Protein AF-A0ABD0MZE0-F1 (afdb_monomer_lite)

pLDDT: mean 89.14, std 8.83, range [59.59, 98.44]

Sequence (68 aa):
PEDREILSQVGLNGVPCDSPVADLIAAKYMCQRPGGNGAVREFAEYMLMLKKKSLLDVRLDRIDRANF

Foldseek 3Di:
DVCQVVQQPDPAAEDEPPDPCPVVHPHPYYAPHHPPGCSVVRVVVVVVVVVVVVVVVVVVVVVVVVVD

Organism: Cirrhinus mrigala (NCBI:txid683832)

Structure (mmCIF, N/CA/C/O backbone):
data_AF-A0ABD0MZE0-F1
#
_entry.id   AF-A0ABD0MZE0-F1
#
loop_
_atom_si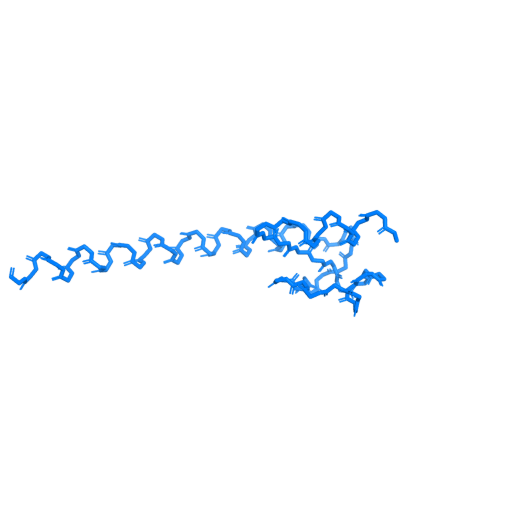te.group_PDB
_atom_site.id
_atom_site.type_symbol
_atom_site.label_atom_id
_atom_site.label_alt_id
_atom_site.label_comp_id
_atom_site.label_asym_id
_atom_site.label_entity_id
_atom_site.label_seq_id
_atom_site.pdbx_PDB_ins_code
_atom_site.Cartn_x
_atom_site.Cartn_y
_atom_site.Cartn_z
_atom_site.occupancy
_atom_site.B_iso_or_equiv
_atom_site.auth_seq_id
_atom_site.auth_comp_id
_atom_site.auth_asym_id
_atom_site.auth_atom_id
_atom_site.pdbx_PDB_model_num
ATOM 1 N N . PRO A 1 1 ? -0.416 -0.335 -19.589 1.00 62.66 1 PRO A N 1
ATOM 2 C CA . PRO A 1 1 ? -0.320 -1.646 -18.908 1.00 62.66 1 PRO A CA 1
ATOM 3 C C . PRO A 1 1 ? -1.553 -1.878 -18.029 1.00 62.66 1 PRO A C 1
ATOM 5 O O . PRO A 1 1 ? -2.024 -0.917 -17.417 1.00 62.66 1 PRO A O 1
ATOM 8 N N . GLU A 1 2 ? -2.077 -3.105 -18.004 1.00 80.19 2 GLU A N 1
ATOM 9 C CA . GLU A 1 2 ? -3.340 -3.465 -17.337 1.00 80.19 2 GLU A CA 1
ATOM 10 C C . GLU A 1 2 ? -3.381 -3.049 -15.855 1.00 80.19 2 GLU A C 1
ATOM 12 O O . GLU A 1 2 ? -4.409 -2.575 -15.369 1.00 80.19 2 GLU A O 1
ATOM 17 N N . ASP A 1 3 ? -2.241 -3.103 -15.157 1.00 84.38 3 ASP A N 1
ATOM 18 C CA . ASP A 1 3 ? -2.138 -2.726 -13.741 1.00 84.38 3 ASP A CA 1
ATOM 19 C C . ASP A 1 3 ? -2.592 -1.288 -13.466 1.00 84.38 3 ASP A C 1
ATOM 21 O O . ASP A 1 3 ? -3.245 -1.022 -12.461 1.00 84.38 3 ASP A O 1
ATOM 25 N N . ARG A 1 4 ? -2.295 -0.339 -14.366 1.00 85.31 4 ARG A N 1
ATOM 26 C CA . ARG A 1 4 ? -2.697 1.068 -14.191 1.00 85.31 4 ARG A CA 1
ATOM 27 C C . ARG A 1 4 ? -4.211 1.230 -14.191 1.00 85.31 4 ARG A C 1
ATOM 29 O O . ARG A 1 4 ? -4.735 2.018 -13.406 1.00 85.31 4 ARG A O 1
ATOM 36 N N . GLU A 1 5 ? -4.894 0.520 -15.080 1.00 87.94 5 GLU A N 1
ATOM 37 C CA . GLU A 1 5 ? -6.345 0.602 -15.202 1.00 87.94 5 GLU A CA 1
ATOM 38 C C . GLU A 1 5 ? -7.007 0.016 -13.953 1.00 87.94 5 GLU A C 1
ATOM 40 O O . GLU A 1 5 ? -7.792 0.702 -13.298 1.00 87.94 5 GLU A O 1
ATOM 45 N N . ILE A 1 6 ? -6.572 -1.174 -13.530 1.00 89.12 6 ILE A N 1
ATOM 46 C CA . ILE A 1 6 ? -7.066 -1.839 -12.318 1.00 89.12 6 ILE A CA 1
ATOM 47 C C . ILE A 1 6 ? -6.814 -0.974 -11.076 1.00 89.12 6 ILE A C 1
ATOM 49 O O . ILE A 1 6 ? -7.728 -0.703 -10.295 1.00 89.12 6 ILE A O 1
ATOM 53 N N . LEU A 1 7 ? -5.584 -0.484 -10.895 1.00 90.94 7 LEU A N 1
ATOM 54 C CA . LEU A 1 7 ? -5.205 0.297 -9.716 1.00 90.94 7 LEU A CA 1
ATOM 55 C C . LEU A 1 7 ? -5.926 1.650 -9.648 1.00 90.94 7 LEU A C 1
ATOM 57 O O . LEU A 1 7 ? -6.084 2.186 -8.551 1.00 90.94 7 LEU A O 1
ATOM 61 N N . SER A 1 8 ? -6.400 2.192 -10.774 1.00 89.19 8 SER A N 1
ATOM 62 C CA . SER A 1 8 ? -7.193 3.428 -10.792 1.00 89.19 8 SER A CA 1
ATOM 63 C C . SER A 1 8 ? -8.641 3.247 -10.321 1.00 89.19 8 SER A C 1
ATOM 65 O O . SER A 1 8 ? -9.271 4.216 -9.901 1.00 89.19 8 SER A O 1
ATOM 67 N N . GLN A 1 9 ? -9.160 2.017 -10.342 1.00 90.69 9 GLN A N 1
ATOM 68 C CA . GLN A 1 9 ? -10.554 1.712 -10.007 1.00 90.69 9 GLN A CA 1
ATOM 69 C C . GLN A 1 9 ? -10.757 1.288 -8.542 1.00 90.69 9 GLN A C 1
ATOM 71 O O . GLN A 1 9 ? -11.887 1.259 -8.056 1.00 90.69 9 GLN A O 1
ATOM 76 N N . VAL A 1 10 ? -9.688 0.961 -7.810 1.00 93.00 10 VAL A N 1
ATOM 77 C CA . VAL A 1 10 ? -9.792 0.409 -6.449 1.00 93.00 10 VAL A CA 1
ATOM 78 C C . VAL A 1 10 ? -9.836 1.470 -5.339 1.00 93.00 10 VAL A C 1
ATOM 80 O O . VAL A 1 10 ? -9.253 2.557 -5.406 1.00 93.00 10 VAL A O 1
ATOM 83 N N . GLY A 1 11 ? -10.498 1.118 -4.232 1.00 92.38 11 GLY A N 1
ATOM 84 C CA . GLY A 1 11 ? -10.640 1.980 -3.052 1.00 92.38 11 GLY A CA 1
ATOM 85 C C . GLY A 1 11 ? -9.342 2.215 -2.268 1.00 92.38 11 GLY A C 1
ATOM 86 O O . GLY A 1 11 ? -9.196 3.257 -1.631 1.00 92.38 11 GLY A O 1
ATOM 87 N N . LEU A 1 12 ? -8.373 1.307 -2.353 1.00 94.19 12 LEU A N 1
ATOM 88 C CA . LEU A 1 12 ? -7.037 1.454 -1.782 1.00 94.19 12 LEU A CA 1
ATOM 89 C C . LEU A 1 12 ? -6.052 0.684 -2.659 1.00 94.19 12 LEU A C 1
ATOM 91 O O . LEU A 1 12 ? -6.312 -0.466 -2.999 1.00 94.19 12 LEU A O 1
ATOM 95 N N . ASN A 1 13 ? -4.939 1.311 -3.020 1.00 94.69 13 ASN A N 1
ATOM 96 C CA . ASN A 1 13 ? -3.870 0.681 -3.783 1.00 94.69 13 ASN A CA 1
ATOM 97 C C . ASN A 1 13 ? -2.513 0.964 -3.126 1.00 94.69 13 ASN A C 1
ATOM 99 O O . ASN A 1 13 ? -2.370 1.908 -2.344 1.00 94.69 13 ASN A O 1
ATOM 103 N N . GLY A 1 14 ? -1.548 0.107 -3.445 1.00 94.81 14 GLY A N 1
ATOM 104 C CA . GLY A 1 14 ? -0.164 0.207 -3.013 1.00 94.81 14 GLY A CA 1
ATOM 105 C C . GLY A 1 14 ? 0.753 -0.187 -4.163 1.00 94.81 14 GLY A C 1
ATOM 106 O O . GLY A 1 14 ? 0.483 -1.189 -4.825 1.00 94.81 14 GLY A O 1
ATOM 107 N N . VAL A 1 15 ? 1.809 0.586 -4.418 1.00 95.12 15 VAL A N 1
ATOM 108 C CA . VAL A 1 15 ? 2.796 0.288 -5.473 1.00 95.12 15 VAL A CA 1
ATOM 109 C C . VAL A 1 15 ? 4.204 0.181 -4.880 1.00 95.12 15 VAL A C 1
ATOM 111 O O . VAL A 1 15 ? 4.534 0.983 -4.007 1.00 95.12 15 VAL A O 1
ATOM 114 N N . PRO A 1 16 ? 5.037 -0.787 -5.300 1.00 95.75 16 PRO A N 1
ATOM 115 C CA . PRO A 1 16 ? 6.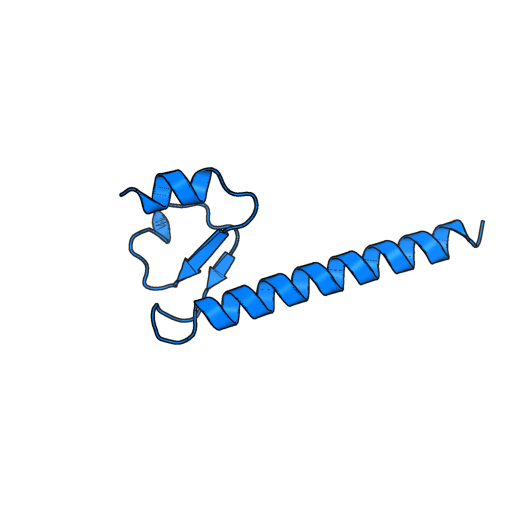458 -0.822 -4.943 1.00 95.75 16 PRO A CA 1
ATOM 116 C C . PRO A 1 16 ? 7.224 0.403 -5.462 1.00 95.75 16 PRO A C 1
ATOM 118 O O . PRO A 1 16 ? 6.863 0.947 -6.506 1.00 95.75 16 PRO A O 1
ATOM 121 N N . CYS A 1 17 ? 8.304 0.799 -4.782 1.00 94.31 17 CYS A N 1
ATOM 122 C CA . CYS A 1 17 ? 9.130 1.949 -5.184 1.00 94.31 17 CYS A CA 1
ATOM 123 C C . CYS A 1 17 ? 9.880 1.755 -6.511 1.00 94.31 17 CYS A C 1
ATOM 125 O O . CYS A 1 17 ? 10.239 2.733 -7.155 1.00 94.31 17 CYS A O 1
ATOM 127 N N . ASP A 1 18 ? 10.122 0.510 -6.918 1.00 94.38 18 ASP A N 1
ATOM 128 C CA . ASP A 1 18 ? 10.798 0.134 -8.164 1.00 94.38 18 ASP A CA 1
ATOM 129 C C . ASP A 1 18 ? 9.817 -0.165 -9.306 1.00 94.38 18 ASP A C 1
ATOM 131 O O . ASP A 1 18 ? 10.215 -0.618 -10.380 1.00 94.38 18 ASP A O 1
ATOM 135 N N . SER A 1 19 ? 8.523 0.064 -9.081 1.00 90.38 19 SER A N 1
ATOM 136 C CA . SER A 1 19 ? 7.508 -0.211 -10.083 1.00 90.38 19 SER A CA 1
ATOM 137 C C . SER A 1 19 ? 7.529 0.845 -11.193 1.00 90.38 19 SER A C 1
ATOM 139 O O . SER A 1 19 ? 7.427 2.036 -10.898 1.00 90.38 19 SER A O 1
ATOM 141 N N . PRO A 1 20 ? 7.532 0.456 -12.482 1.00 86.75 20 PRO A N 1
ATOM 142 C CA . PRO A 1 20 ? 7.458 1.407 -13.593 1.00 86.75 20 PRO A CA 1
ATOM 143 C C . PRO A 1 20 ? 6.125 2.168 -13.635 1.00 86.75 20 PRO A C 1
ATOM 145 O O . PRO A 1 20 ? 6.003 3.176 -14.327 1.00 86.75 20 PRO A O 1
ATOM 148 N N . VAL A 1 21 ? 5.107 1.687 -12.912 1.00 84.00 21 VAL A N 1
ATOM 149 C CA . VAL A 1 21 ? 3.827 2.388 -12.776 1.00 84.00 21 VAL A CA 1
ATOM 150 C C . VAL A 1 21 ? 3.768 3.315 -11.559 1.00 84.00 21 VAL A C 1
ATOM 152 O O . VAL A 1 21 ? 2.769 4.016 -11.408 1.00 84.00 21 VAL A O 1
ATOM 155 N N . ALA A 1 22 ? 4.812 3.360 -10.719 1.00 79.69 22 ALA A N 1
ATOM 156 C CA . ALA A 1 22 ? 4.858 4.204 -9.523 1.00 79.69 22 ALA A CA 1
ATOM 157 C C . ALA A 1 22 ? 4.694 5.698 -9.851 1.00 79.69 22 ALA A C 1
ATOM 159 O O . ALA A 1 22 ? 3.955 6.389 -9.157 1.00 79.69 22 ALA A O 1
ATOM 160 N N . ASP A 1 23 ? 5.285 6.162 -10.956 1.00 75.88 23 ASP A N 1
ATOM 161 C CA . ASP A 1 23 ? 5.186 7.558 -11.414 1.00 75.88 23 ASP A CA 1
ATOM 162 C C . ASP A 1 23 ? 3.929 7.838 -12.255 1.00 75.88 23 ASP A C 1
ATOM 164 O O . ASP A 1 23 ? 3.565 8.987 -12.506 1.00 75.88 23 ASP A O 1
ATOM 168 N N . LEU A 1 24 ? 3.256 6.785 -12.726 1.00 77.00 24 LEU A N 1
ATOM 169 C CA . LEU A 1 24 ? 2.121 6.878 -13.653 1.00 77.00 24 LEU A CA 1
ATOM 170 C C . LEU A 1 24 ? 0.764 6.823 -12.948 1.00 77.00 24 LEU A C 1
ATOM 172 O O . LEU A 1 24 ? -0.270 7.111 -13.561 1.00 77.00 24 LEU A O 1
ATOM 176 N N . ILE A 1 25 ? 0.751 6.399 -11.687 1.00 78.81 25 ILE A N 1
ATOM 177 C CA . ILE A 1 25 ? -0.453 6.175 -10.896 1.00 78.81 25 ILE A CA 1
ATOM 178 C C . ILE A 1 25 ? -0.389 7.082 -9.675 1.00 78.81 25 ILE A C 1
ATOM 180 O O . ILE A 1 25 ? 0.611 7.110 -8.965 1.00 78.81 25 ILE A O 1
ATOM 184 N N . ALA A 1 26 ? -1.492 7.771 -9.378 1.00 77.88 26 ALA A N 1
ATOM 185 C CA . ALA A 1 26 ? -1.688 8.434 -8.092 1.00 77.88 26 ALA A CA 1
ATOM 186 C C . ALA A 1 26 ? -1.915 7.376 -6.997 1.00 77.88 26 ALA A C 1
ATOM 188 O O . ALA A 1 26 ? -3.036 7.163 -6.528 1.00 77.88 26 ALA A O 1
ATOM 189 N N . ALA A 1 27 ? -0.857 6.638 -6.660 1.00 84.75 27 ALA A N 1
ATOM 190 C CA . ALA A 1 27 ? -0.916 5.596 -5.657 1.00 84.75 27 ALA A CA 1
ATOM 191 C C . ALA A 1 27 ? -1.256 6.214 -4.298 1.00 84.75 27 ALA A C 1
ATOM 193 O O . ALA A 1 27 ? -0.647 7.187 -3.857 1.00 84.75 27 ALA A O 1
ATOM 194 N N . LYS A 1 28 ? -2.233 5.623 -3.615 1.00 91.56 28 LYS A N 1
ATOM 195 C CA . LYS A 1 28 ? -2.629 5.998 -2.254 1.00 91.56 28 LYS A CA 1
ATOM 196 C C . LYS A 1 28 ? -1.540 5.650 -1.249 1.00 91.56 28 LYS A C 1
ATOM 198 O O . LYS A 1 28 ? -1.438 6.296 -0.210 1.00 91.56 28 LYS A O 1
ATOM 203 N N . TYR A 1 29 ? -0.727 4.649 -1.573 1.00 95.00 29 TYR A N 1
ATOM 204 C CA . TYR A 1 29 ? 0.473 4.319 -0.835 1.00 95.00 29 TYR A CA 1
ATOM 205 C C . TYR A 1 29 ? 1.598 3.906 -1.785 1.00 95.00 29 TYR A C 1
ATOM 207 O O . TYR A 1 29 ? 1.449 2.984 -2.586 1.00 95.00 29 TYR A O 1
ATOM 215 N N . MET A 1 30 ? 2.738 4.579 -1.685 1.00 95.19 30 MET A N 1
ATOM 216 C CA . MET A 1 30 ? 3.976 4.133 -2.315 1.00 95.19 30 MET A CA 1
ATOM 217 C C . MET A 1 30 ? 4.785 3.382 -1.260 1.00 95.19 30 MET A C 1
ATOM 219 O O . MET A 1 30 ? 5.133 3.956 -0.228 1.00 95.19 30 MET A O 1
ATOM 223 N N . CYS A 1 31 ? 5.044 2.101 -1.505 1.00 95.88 31 CYS A N 1
ATOM 224 C CA . CYS A 1 31 ? 5.873 1.288 -0.626 1.00 95.88 31 CYS A CA 1
ATOM 225 C C . CYS A 1 31 ? 7.326 1.736 -0.767 1.00 95.88 31 CYS A C 1
ATOM 227 O O . CYS A 1 31 ? 7.787 2.018 -1.869 1.00 95.88 31 CYS A O 1
ATOM 229 N N . GLN A 1 32 ? 8.062 1.746 0.334 1.00 96.31 32 GLN A N 1
ATOM 230 C CA . GLN A 1 32 ? 9.489 2.053 0.363 1.00 96.31 32 GLN A CA 1
ATOM 231 C C . GLN A 1 32 ? 10.331 0.864 -0.100 1.00 96.31 32 GLN A C 1
ATOM 233 O O . GLN A 1 32 ? 11.462 1.034 -0.557 1.00 96.31 32 GLN A O 1
ATOM 238 N N . ARG A 1 33 ? 9.798 -0.354 0.035 1.00 97.38 33 ARG A N 1
ATOM 239 C CA . ARG A 1 33 ? 10.468 -1.588 -0.375 1.00 97.38 33 ARG A CA 1
ATOM 240 C C . ARG A 1 33 ? 10.206 -1.905 -1.857 1.00 97.38 33 ARG A C 1
ATOM 242 O O . ARG A 1 33 ? 9.079 -1.724 -2.325 1.00 97.38 33 ARG A O 1
ATOM 249 N N . PRO A 1 34 ? 11.208 -2.452 -2.571 1.00 96.81 34 PRO A N 1
ATOM 250 C CA . PRO A 1 34 ? 11.019 -2.916 -3.938 1.00 96.81 34 PRO A CA 1
ATOM 251 C C . PRO A 1 34 ? 10.170 -4.193 -4.012 1.00 96.81 34 PRO A C 1
ATOM 253 O O . PRO A 1 34 ? 9.974 -4.909 -3.014 1.00 96.81 34 PRO A O 1
ATOM 256 N N . GLY A 1 35 ? 9.691 -4.506 -5.216 1.00 95.81 35 GLY A N 1
ATOM 257 C CA . GLY A 1 35 ? 9.008 -5.754 -5.540 1.00 95.81 35 GLY A CA 1
ATOM 258 C C . GLY A 1 35 ? 9.835 -6.975 -5.121 1.00 95.81 35 GLY A C 1
ATOM 259 O O . GLY A 1 35 ? 11.065 -6.963 -5.144 1.00 95.81 35 GLY A O 1
ATOM 260 N N . GLY A 1 36 ? 9.169 -8.024 -4.626 1.00 97.00 36 GLY A N 1
ATOM 261 C CA . GLY A 1 36 ? 9.832 -9.234 -4.109 1.00 97.00 36 GLY A CA 1
ATOM 262 C C . GLY A 1 36 ? 10.622 -9.051 -2.801 1.00 97.00 36 GLY A C 1
ATOM 263 O O . GLY A 1 36 ? 10.979 -10.035 -2.164 1.00 97.00 36 GLY A O 1
ATOM 264 N N . ASN A 1 37 ? 10.829 -7.814 -2.339 1.00 97.88 37 ASN A N 1
ATOM 265 C CA . ASN A 1 37 ? 11.652 -7.485 -1.172 1.00 97.88 37 ASN A CA 1
ATOM 266 C C . ASN A 1 37 ? 10.828 -6.986 0.023 1.00 97.88 37 ASN A C 1
ATOM 268 O O . ASN A 1 37 ? 11.333 -6.266 0.888 1.00 97.88 37 ASN A O 1
ATOM 272 N N . GLY A 1 38 ? 9.556 -7.381 0.091 1.00 97.94 38 GLY A N 1
ATOM 273 C CA . GLY A 1 38 ? 8.670 -7.075 1.214 1.00 97.94 38 GLY A CA 1
ATOM 274 C C . GLY A 1 38 ? 7.690 -5.922 0.994 1.00 97.94 38 GLY A C 1
ATOM 275 O O . GLY A 1 38 ? 6.977 -5.597 1.936 1.00 97.94 38 GLY A O 1
ATOM 276 N N . ALA A 1 39 ? 7.578 -5.360 -0.216 1.00 97.75 39 ALA A N 1
ATOM 277 C CA . ALA A 1 39 ? 6.583 -4.324 -0.534 1.00 97.75 39 ALA A CA 1
ATOM 278 C C . ALA A 1 39 ? 5.147 -4.719 -0.129 1.00 97.75 39 ALA A C 1
ATOM 280 O O . ALA A 1 39 ? 4.423 -3.940 0.482 1.00 97.75 39 ALA A O 1
ATOM 281 N N . VAL A 1 40 ? 4.749 -5.971 -0.386 1.00 97.69 40 VAL A N 1
ATOM 282 C CA . VAL A 1 40 ? 3.414 -6.476 -0.010 1.00 97.69 40 VAL A CA 1
ATOM 283 C C . VAL A 1 40 ? 3.235 -6.542 1.508 1.00 97.69 40 VAL A C 1
ATOM 285 O O . VAL A 1 40 ? 2.172 -6.194 2.019 1.00 97.69 40 VAL A O 1
ATOM 288 N N . ARG A 1 41 ? 4.271 -6.965 2.244 1.00 98.44 41 ARG A N 1
ATOM 289 C CA . ARG A 1 41 ? 4.238 -6.998 3.712 1.00 98.44 41 ARG A CA 1
ATOM 290 C C . ARG A 1 41 ? 4.075 -5.587 4.277 1.00 98.44 41 ARG A C 1
ATOM 292 O O . ARG A 1 41 ? 3.221 -5.384 5.132 1.00 98.44 41 ARG A O 1
ATOM 299 N N . GLU A 1 42 ? 4.863 -4.637 3.783 1.00 98.38 42 GLU A N 1
ATOM 300 C CA . GLU A 1 42 ? 4.788 -3.226 4.172 1.00 98.38 42 GLU A CA 1
ATOM 301 C C . GLU A 1 42 ? 3.384 -2.656 3.922 1.00 98.38 42 GLU A C 1
ATOM 303 O O . GLU A 1 42 ? 2.768 -2.082 4.821 1.00 98.38 42 GLU A O 1
ATOM 308 N N . PHE A 1 43 ? 2.822 -2.893 2.735 1.00 97.75 43 PHE A N 1
ATOM 309 C CA . PHE A 1 43 ? 1.475 -2.435 2.410 1.00 97.75 43 PHE A CA 1
ATOM 310 C C . PHE A 1 43 ? 0.397 -3.075 3.304 1.00 97.75 43 PHE A C 1
ATOM 312 O O . PHE A 1 43 ? -0.539 -2.399 3.737 1.00 97.75 43 PHE A O 1
ATOM 319 N N . ALA A 1 44 ? 0.541 -4.356 3.656 1.00 98.31 44 ALA A N 1
ATOM 320 C CA . ALA A 1 44 ? -0.355 -5.018 4.604 1.00 98.31 44 ALA A CA 1
ATOM 321 C C . ALA A 1 44 ? -0.255 -4.416 6.019 1.00 98.31 44 ALA A C 1
ATOM 323 O O . ALA A 1 44 ? -1.278 -4.203 6.676 1.00 98.31 44 ALA A O 1
ATOM 324 N N . GLU A 1 45 ? 0.954 -4.095 6.489 1.00 98.25 45 GLU A N 1
ATOM 325 C CA . GLU A 1 45 ? 1.174 -3.403 7.765 1.00 98.25 45 GLU A CA 1
ATOM 326 C C . GLU A 1 45 ? 0.525 -2.007 7.758 1.00 98.25 45 GLU A C 1
ATOM 328 O O . GLU A 1 45 ? -0.155 -1.637 8.723 1.00 98.25 45 GLU A O 1
ATOM 333 N N . TYR A 1 46 ? 0.627 -1.275 6.645 1.00 97.50 46 TYR A N 1
ATOM 334 C CA . TYR A 1 46 ? -0.070 -0.005 6.440 1.00 97.50 46 TYR A CA 1
ATOM 335 C C . TYR A 1 46 ? -1.598 -0.162 6.517 1.00 97.50 46 TYR A C 1
ATOM 337 O O . TYR A 1 46 ? -2.256 0.562 7.269 1.00 97.50 46 TYR A O 1
ATOM 345 N N . MET A 1 47 ? -2.180 -1.155 5.837 1.00 97.50 47 MET A N 1
ATOM 346 C CA . MET A 1 47 ? -3.621 -1.436 5.918 1.00 97.50 47 MET A CA 1
ATOM 347 C C . MET A 1 47 ? -4.083 -1.763 7.345 1.00 97.50 47 MET A C 1
ATOM 349 O O . MET A 1 47 ? -5.127 -1.283 7.799 1.00 97.50 47 MET A O 1
ATOM 353 N N . LEU A 1 48 ? -3.308 -2.563 8.081 1.00 97.44 48 LEU A N 1
ATOM 354 C CA . LEU A 1 48 ? -3.598 -2.880 9.479 1.00 97.44 48 LEU A CA 1
ATOM 355 C C . LEU A 1 48 ? -3.538 -1.630 10.364 1.00 97.44 48 LEU A C 1
ATOM 357 O O . LEU A 1 48 ? -4.381 -1.468 11.251 1.00 97.44 48 LEU A O 1
ATOM 361 N N . MET A 1 49 ? -2.575 -0.738 10.122 1.00 96.75 49 MET A N 1
ATOM 362 C CA . MET A 1 49 ? -2.470 0.540 10.824 1.00 96.75 49 MET A CA 1
ATOM 363 C C . MET A 1 49 ? -3.686 1.435 10.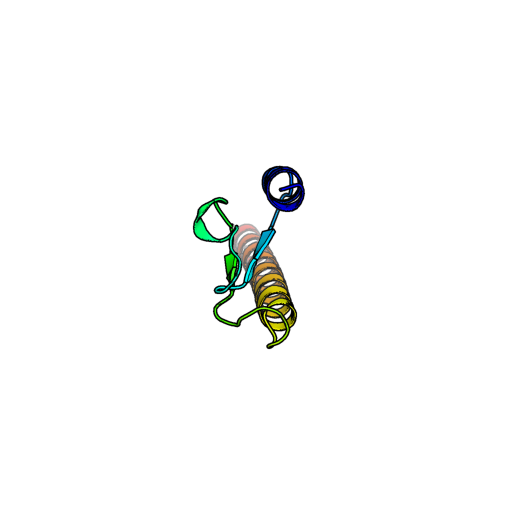548 1.00 96.75 49 MET A C 1
ATOM 365 O O . MET A 1 49 ? -4.291 1.930 11.502 1.00 96.75 49 MET A O 1
ATOM 369 N N . LEU A 1 50 ? -4.117 1.559 9.287 1.00 95.81 50 LEU A N 1
ATOM 370 C CA . LEU A 1 50 ? -5.334 2.294 8.922 1.00 95.81 50 LEU A CA 1
ATOM 371 C C . LEU A 1 50 ? -6.573 1.748 9.643 1.00 95.81 50 LEU A C 1
ATOM 373 O O . LEU A 1 50 ? -7.342 2.514 10.226 1.00 95.81 50 LEU A O 1
ATOM 377 N N . LYS A 1 51 ? -6.740 0.419 9.679 1.00 95.31 51 LYS A N 1
ATOM 378 C CA . LYS A 1 51 ? -7.855 -0.226 10.389 1.00 95.31 51 LYS A CA 1
ATOM 379 C C . LYS A 1 51 ? -7.830 0.082 11.886 1.00 95.31 51 LYS A C 1
ATOM 381 O O . LYS A 1 51 ? -8.864 0.413 12.463 1.00 95.31 51 LYS A O 1
ATOM 386 N N . LYS A 1 52 ? -6.659 -0.004 12.527 1.00 95.00 52 LYS A N 1
ATOM 387 C CA . LYS A 1 52 ? -6.504 0.325 13.954 1.00 95.00 52 LYS A CA 1
ATOM 388 C C . LYS A 1 52 ? -6.845 1.786 14.234 1.00 95.00 52 LYS A C 1
ATOM 390 O O . LYS A 1 52 ? -7.552 2.052 15.202 1.00 95.00 52 LYS A O 1
ATOM 395 N N . LYS A 1 53 ? -6.381 2.711 13.386 1.00 92.81 53 LYS A N 1
ATOM 396 C CA . LYS A 1 53 ? -6.676 4.143 13.512 1.00 92.81 53 LYS A CA 1
ATOM 397 C C . LYS A 1 53 ? -8.176 4.414 13.389 1.00 92.81 53 LYS A C 1
ATOM 399 O O . LYS A 1 53 ? -8.730 5.077 14.253 1.00 92.81 53 LYS A O 1
ATOM 404 N N . SER A 1 54 ? -8.837 3.819 12.397 1.00 91.06 54 SER A N 1
ATOM 405 C CA . SER A 1 54 ? -10.291 3.932 12.225 1.00 91.06 54 SER A CA 1
ATOM 406 C C . SER A 1 54 ? -11.069 3.412 13.443 1.00 91.06 54 SER A C 1
ATOM 408 O O . SER A 1 54 ? -11.997 4.064 13.909 1.00 91.06 54 SER A O 1
ATOM 410 N N . LEU A 1 55 ? -10.669 2.274 14.020 1.00 88.44 55 LEU A N 1
ATOM 411 C CA . LEU A 1 55 ? -11.315 1.734 15.224 1.00 88.44 55 LEU A CA 1
ATOM 412 C C . LEU A 1 55 ? -11.080 2.590 16.478 1.00 88.44 55 LEU A C 1
ATOM 414 O O . LEU A 1 55 ? -11.924 2.614 17.372 1.00 88.44 55 LEU A O 1
ATOM 418 N N . LEU A 1 56 ? -9.919 3.238 16.590 1.00 89.31 56 LEU A N 1
ATOM 419 C CA . LEU A 1 56 ? -9.630 4.180 17.672 1.00 89.31 56 LEU A CA 1
ATOM 420 C C . LEU A 1 56 ? -10.527 5.415 17.577 1.00 89.31 56 LEU A C 1
ATOM 422 O O . LEU A 1 56 ? -11.130 5.778 18.581 1.00 89.31 56 LEU A O 1
ATOM 426 N N . ASP A 1 57 ? -10.659 5.976 16.379 1.00 85.56 57 ASP A N 1
ATOM 427 C CA . ASP A 1 57 ? -11.481 7.156 16.094 1.00 85.56 57 ASP A CA 1
ATOM 428 C C . ASP A 1 57 ? -12.950 6.914 16.475 1.00 85.56 57 ASP A C 1
ATOM 430 O O . ASP A 1 57 ? -13.510 7.600 17.324 1.00 85.56 57 ASP A O 1
ATOM 434 N N . VAL A 1 58 ? -13.522 5.799 16.003 1.00 83.38 58 VAL A N 1
ATOM 435 C CA . VAL A 1 58 ? -14.899 5.392 16.342 1.00 83.38 58 VAL A CA 1
ATOM 436 C C . VAL A 1 58 ? -15.102 5.206 17.850 1.00 83.38 58 VAL A C 1
ATOM 438 O O . VAL A 1 58 ? -16.191 5.455 18.368 1.00 83.38 58 VAL A O 1
ATOM 441 N N . ARG A 1 59 ? -14.087 4.725 18.582 1.00 83.38 59 ARG A N 1
ATOM 442 C CA . ARG A 1 59 ? -14.186 4.578 20.044 1.00 83.38 59 ARG A C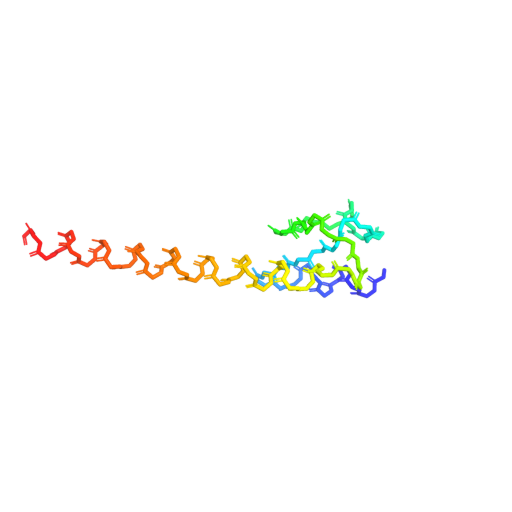A 1
ATOM 443 C C . ARG A 1 59 ? -14.181 5.926 20.751 1.00 83.38 59 ARG A C 1
ATOM 445 O O . ARG A 1 59 ? -14.953 6.082 21.692 1.00 83.38 59 ARG A O 1
ATOM 452 N N . LEU A 1 60 ? -13.340 6.861 20.316 1.00 79.56 60 LEU A N 1
ATOM 453 C CA . LEU A 1 60 ? -13.288 8.208 20.881 1.00 79.56 60 LEU A CA 1
ATOM 454 C C . LEU A 1 60 ? -14.605 8.949 20.637 1.00 79.56 60 LEU A C 1
ATOM 456 O O . LEU A 1 60 ? -15.183 9.448 21.597 1.00 79.56 60 LEU A O 1
ATOM 460 N N . ASP A 1 61 ? -15.150 8.886 19.420 1.00 81.25 61 ASP A N 1
ATOM 461 C CA . ASP A 1 61 ? -16.461 9.467 19.091 1.00 81.25 61 ASP A CA 1
ATOM 462 C C . ASP A 1 61 ? -17.587 8.927 19.984 1.00 81.25 61 ASP A C 1
ATOM 464 O O . ASP A 1 61 ? -18.495 9.655 20.389 1.00 81.25 61 ASP A O 1
ATOM 468 N N . ARG A 1 62 ? -17.556 7.625 20.299 1.00 79.44 62 ARG A N 1
ATOM 469 C CA . ARG A 1 62 ? -18.545 7.004 21.193 1.00 79.44 62 ARG A CA 1
ATOM 470 C C . ARG A 1 62 ? -18.422 7.495 22.630 1.00 79.44 62 ARG A C 1
ATOM 472 O O . ARG A 1 62 ? -19.447 7.647 23.284 1.00 79.44 62 ARG A O 1
ATOM 479 N N . ILE A 1 63 ? -17.199 7.693 23.121 1.00 82.81 63 ILE A N 1
ATOM 480 C CA . ILE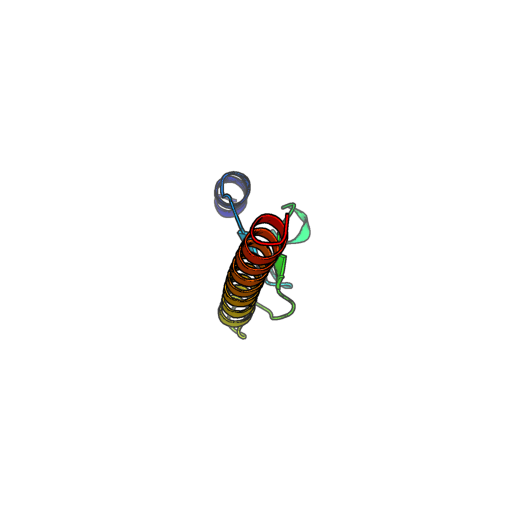 A 1 63 ? -16.960 8.225 24.468 1.00 82.81 63 ILE A CA 1
ATOM 481 C C . ILE A 1 63 ? -17.444 9.670 24.538 1.00 82.81 63 ILE A C 1
ATOM 483 O O . ILE A 1 63 ? -18.153 10.017 25.474 1.00 82.81 63 ILE A O 1
ATOM 487 N N . ASP A 1 64 ? -17.104 10.483 23.538 1.00 77.75 64 ASP A N 1
ATOM 488 C CA . ASP A 1 64 ? -17.504 11.887 23.467 1.00 77.75 64 ASP A CA 1
ATOM 489 C C . ASP A 1 64 ? -19.032 12.024 23.539 1.00 77.75 64 ASP A C 1
ATOM 491 O O . ASP A 1 64 ? -19.563 12.644 24.454 1.00 77.75 64 ASP A O 1
ATOM 495 N N . ARG A 1 65 ? -19.761 11.292 22.687 1.00 77.06 65 ARG A N 1
ATOM 496 C CA . ARG A 1 65 ? -21.236 11.288 22.684 1.00 77.06 65 ARG A CA 1
ATOM 497 C C . ARG A 1 65 ? -21.889 10.762 23.964 1.00 77.06 65 ARG A C 1
ATOM 499 O O . ARG A 1 65 ? -23.056 11.056 24.183 1.00 77.06 65 ARG A O 1
ATOM 506 N N . ALA A 1 66 ? -21.194 9.954 24.762 1.00 74.88 66 ALA A N 1
ATOM 507 C CA . ALA A 1 66 ? -21.731 9.418 26.013 1.00 74.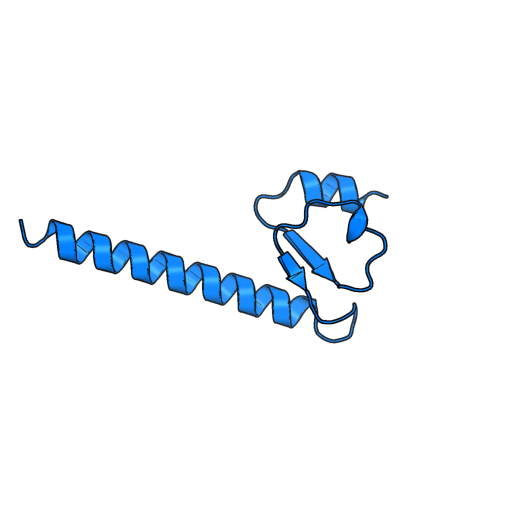88 66 ALA A CA 1
ATOM 508 C C . ALA A 1 66 ? -21.592 10.391 27.199 1.00 74.88 66 ALA A C 1
ATOM 510 O O . ALA A 1 66 ? -22.177 10.138 28.249 1.00 74.88 66 ALA A O 1
ATOM 511 N N . ASN A 1 67 ? -20.818 11.471 27.044 1.00 72.25 67 ASN A N 1
ATOM 512 C CA . ASN A 1 67 ? -20.536 12.452 28.095 1.00 72.25 67 ASN A CA 1
ATOM 513 C C . ASN A 1 67 ? -21.336 13.767 27.953 1.00 72.25 67 ASN A C 1
ATOM 515 O O . ASN A 1 67 ? -21.038 14.719 28.675 1.00 72.25 67 ASN A O 1
ATOM 519 N N . PHE A 1 68 ? -22.332 13.823 27.058 1.00 59.59 68 PHE A N 1
ATOM 520 C CA . PHE A 1 68 ? -23.242 14.964 26.871 1.00 59.59 68 PHE A CA 1
ATOM 521 C C . PHE A 1 68 ? -24.670 14.643 27.313 1.00 59.59 68 PHE A C 1
ATOM 523 O O . PHE A 1 68 ? -25.132 13.510 27.045 1.00 59.59 68 PHE A O 1
#

Secondary structure (DSSP, 8-state):
-HHHHHHHHSSS-EE-TT-TTTTTS--SEE-SSPTTTTHHHHHHHHHHHHHHHHHHHHHHHHHHHHT-

Radius of gyration: 16.26 Å; chains: 1; bounding box: 35×24×47 Å

InterPro domains:
  IPR023214 HAD superfamily [G3DSA:3.40.50.1000] (1-58)